Protein AF-A0A453BYU6-F1 (afdb_monomer_lite)

pLDDT: mean 70.43, std 19.19, range [33.09, 92.88]

Organism: Aegilops tauschii subsp. strangulata (NCBI:txid200361)

Secondary structure (DSSP, 8-state):
---------------------------HHHHHHHHHHTHHHHHHHHS-S--EEEEE-SSSEEEEEETT--EEEEE-------

Foldseek 3Di:
DDDDDDDDDDPPPPDDDDDDQDDDPQDPVNVVVVCVVCVVVVCCVVPPPKDWDWADPDDFWIWIAMPVGDIDIDGDDDPPDD

Sequence (82 aa):
MKACNFLTACGVLFQRVGIKLESSTITPDQLMNIFQKNYDMLLAIFNPEGWLEITYVDESLRIGRDDKANIFVLEKTESSQV

InterPro domains:
  IPR006843 Plastid lipid-associated protein/fibrillin conserved domain [PF04755] (47-74)
  IPR039633 Plastid-lipid-associated protein [PTHR31906] (19-77)

Structure (mmCIF, N/CA/C/O backbone):
data_AF-A0A453BYU6-F1
#
_entry.id   AF-A0A453BYU6-F1
#
loop_
_atom_site.group_PDB
_atom_site.id
_atom_site.type_symbol
_atom_site.label_atom_id
_atom_site.label_alt_id
_atom_site.label_comp_id
_atom_site.label_asym_id
_atom_site.label_entity_id
_atom_site.label_seq_id
_atom_site.pdbx_PDB_ins_code
_atom_site.Cartn_x
_atom_site.Cartn_y
_atom_site.Cartn_z
_atom_site.occupancy
_atom_site.B_iso_or_equiv
_atom_site.auth_seq_id
_atom_site.auth_comp_id
_atom_site.auth_asym_id
_atom_site.auth_atom_id
_atom_site.pdbx_PDB_model_num
ATOM 1 N N . MET A 1 1 ? 44.501 -20.412 13.980 1.00 35.38 1 MET A N 1
ATOM 2 C CA . MET A 1 1 ? 44.302 -19.120 13.284 1.00 35.38 1 MET A CA 1
ATOM 3 C C . MET A 1 1 ? 42.827 -19.057 12.891 1.00 35.38 1 MET A C 1
ATOM 5 O O . MET A 1 1 ? 42.436 -19.813 12.024 1.00 35.38 1 MET A O 1
ATOM 9 N N . LYS A 1 2 ? 41.914 -18.566 13.740 1.00 36.97 2 LYS A N 1
ATOM 10 C CA . LYS A 1 2 ? 41.423 -17.174 13.845 1.00 36.97 2 LYS A CA 1
ATOM 11 C C . LYS A 1 2 ? 41.189 -16.475 12.496 1.00 36.97 2 LYS A C 1
ATOM 13 O O . LYS A 1 2 ? 42.125 -15.931 11.928 1.00 36.97 2 LYS A O 1
ATOM 18 N N . ALA A 1 3 ? 39.918 -16.400 12.110 1.00 33.59 3 ALA A N 1
ATOM 19 C CA . ALA A 1 3 ? 39.278 -15.174 11.646 1.00 33.59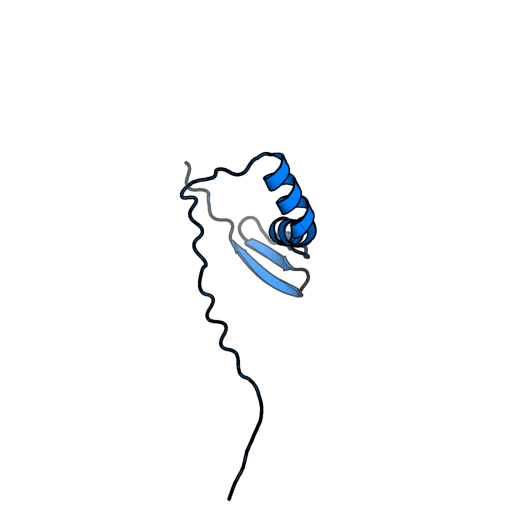 3 ALA A CA 1
ATOM 20 C C . ALA A 1 3 ? 37.889 -15.113 12.305 1.00 33.59 3 ALA A C 1
ATOM 22 O O . ALA A 1 3 ? 37.190 -16.120 12.387 1.00 33.59 3 ALA A O 1
ATOM 23 N N . CYS A 1 4 ? 37.555 -13.955 12.861 1.00 33.09 4 CYS A N 1
ATOM 24 C CA . CYS A 1 4 ? 36.330 -13.663 13.595 1.00 33.09 4 CYS A CA 1
ATOM 25 C C . CYS A 1 4 ? 35.621 -12.505 12.873 1.00 33.09 4 CYS A C 1
ATOM 27 O O . CYS A 1 4 ? 36.314 -11.593 12.427 1.00 33.09 4 CYS A O 1
ATOM 29 N N . ASN A 1 5 ? 34.281 -12.513 12.910 1.00 44.31 5 ASN A N 1
ATOM 30 C CA . ASN A 1 5 ? 33.365 -11.357 12.954 1.00 44.31 5 ASN A CA 1
ATOM 31 C C . ASN A 1 5 ? 32.911 -10.597 11.681 1.00 44.31 5 ASN A C 1
ATOM 33 O O . ASN A 1 5 ? 33.700 -9.926 11.029 1.00 44.31 5 ASN A O 1
ATOM 37 N N . PHE A 1 6 ? 31.576 -10.605 11.474 1.00 33.19 6 PHE A N 1
ATOM 38 C CA . PHE A 1 6 ? 30.596 -9.490 11.619 1.00 33.19 6 PHE A CA 1
ATOM 39 C C . PHE A 1 6 ? 29.559 -9.376 10.469 1.00 33.19 6 PHE A C 1
ATOM 41 O O . PHE A 1 6 ? 29.907 -9.006 9.359 1.00 33.19 6 PHE A O 1
ATOM 48 N N . LEU A 1 7 ? 28.277 -9.613 10.816 1.00 34.22 7 LEU A N 1
ATOM 49 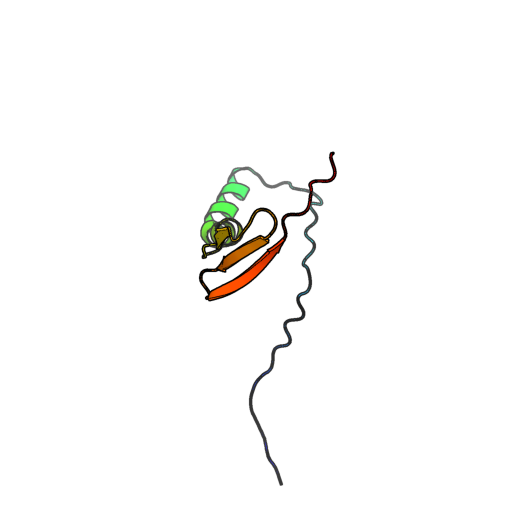C CA . LEU A 1 7 ? 27.024 -9.136 10.179 1.00 34.22 7 LEU A CA 1
ATOM 50 C C . LEU A 1 7 ? 26.781 -9.561 8.711 1.00 34.22 7 LEU A C 1
ATOM 52 O O . LEU A 1 7 ? 27.429 -9.124 7.776 1.00 34.22 7 LEU A O 1
ATOM 56 N N . THR A 1 8 ? 25.773 -10.383 8.420 1.00 41.47 8 THR A N 1
ATOM 57 C CA . THR A 1 8 ? 24.388 -9.894 8.354 1.00 41.47 8 THR A CA 1
ATOM 58 C C . THR A 1 8 ? 23.436 -10.979 8.855 1.00 41.47 8 THR A C 1
ATOM 60 O O . THR A 1 8 ? 23.038 -11.890 8.134 1.00 41.47 8 THR A O 1
ATOM 63 N N . ALA A 1 9 ? 23.107 -10.883 10.1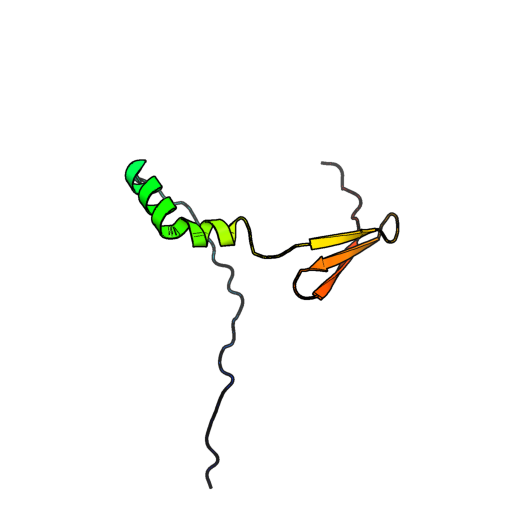40 1.00 38.44 9 ALA A N 1
ATOM 64 C CA . ALA A 1 9 ? 21.983 -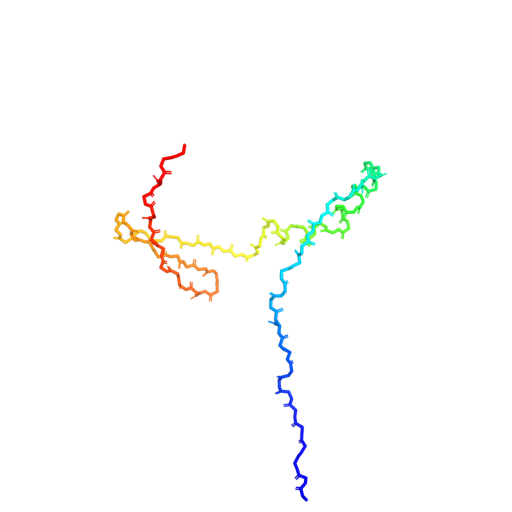11.568 10.748 1.00 38.44 9 ALA A CA 1
ATOM 65 C C . ALA A 1 9 ? 20.721 -10.735 10.499 1.00 38.44 9 ALA A C 1
ATOM 67 O O . ALA A 1 9 ? 20.697 -9.568 10.871 1.00 38.44 9 ALA A O 1
ATOM 68 N N . CYS A 1 10 ? 19.704 -11.328 9.876 1.00 33.12 10 CYS A N 1
ATOM 69 C CA . CYS A 1 10 ? 18.313 -11.335 10.345 1.00 33.12 10 CYS A CA 1
ATOM 70 C C . CYS A 1 10 ? 17.450 -11.937 9.228 1.00 33.12 10 CYS A C 1
ATOM 72 O O . CYS A 1 10 ? 17.055 -11.257 8.283 1.00 33.12 10 CYS A O 1
ATOM 74 N N . GLY A 1 11 ? 17.194 -13.242 9.313 1.00 37.25 11 GLY A N 1
ATOM 75 C CA . GLY A 1 11 ? 16.184 -13.886 8.486 1.00 37.25 11 GLY A CA 1
ATOM 76 C C . GLY A 1 11 ? 14.802 -13.415 8.924 1.00 37.25 11 GLY A C 1
ATOM 77 O O . GLY A 1 11 ? 14.251 -13.943 9.886 1.00 37.25 11 GLY A O 1
ATOM 78 N N . VAL A 1 12 ? 14.231 -12.438 8.221 1.00 44.12 12 VAL A N 1
ATOM 79 C CA . VAL A 1 12 ? 12.802 -12.135 8.340 1.00 44.12 12 VAL A CA 1
ATOM 80 C C . VAL A 1 12 ? 12.057 -13.156 7.486 1.00 44.12 12 VAL A C 1
ATOM 82 O O . VAL A 1 12 ? 11.783 -12.951 6.307 1.00 44.12 12 VAL A O 1
ATOM 85 N N . LEU A 1 13 ? 11.765 -14.309 8.085 1.00 41.41 13 LEU A N 1
ATOM 86 C CA . LEU A 1 13 ? 10.686 -15.165 7.610 1.00 41.41 13 LEU A CA 1
ATOM 87 C C . LEU A 1 13 ? 9.399 -14.346 7.763 1.00 41.41 13 LEU A C 1
ATOM 89 O O . LEU A 1 13 ? 9.030 -14.004 8.884 1.00 41.41 13 LEU A O 1
ATOM 93 N N . PHE A 1 14 ? 8.741 -13.997 6.655 1.00 40.06 14 PHE A N 1
ATOM 94 C CA . PHE A 1 14 ? 7.434 -13.336 6.656 1.00 40.06 14 PHE A CA 1
ATOM 95 C C . PHE A 1 14 ? 6.384 -14.262 7.301 1.00 40.06 14 PHE A C 1
ATOM 97 O O . PHE A 1 14 ? 5.645 -14.966 6.614 1.00 40.06 14 PHE A O 1
ATOM 104 N N . GLN A 1 15 ? 6.324 -14.309 8.633 1.00 51.44 15 GLN A N 1
ATOM 105 C CA . GLN A 1 15 ? 5.235 -14.967 9.345 1.00 51.44 15 GLN A CA 1
ATOM 106 C C . GLN A 1 15 ? 3.994 -14.081 9.246 1.00 51.44 15 GLN A C 1
ATOM 108 O O . GLN A 1 15 ? 3.974 -12.956 9.742 1.00 51.44 15 GLN A O 1
ATOM 113 N N . ARG A 1 16 ? 2.946 -14.589 8.588 1.00 45.50 16 ARG A N 1
ATOM 114 C CA . ARG A 1 16 ? 1.629 -13.944 8.596 1.00 45.50 16 ARG A CA 1
ATOM 115 C C . ARG A 1 16 ? 1.082 -13.978 10.022 1.00 45.50 16 ARG A C 1
ATOM 117 O O . ARG A 1 16 ? 0.772 -15.049 10.537 1.00 45.50 16 ARG A O 1
ATOM 124 N N . VAL A 1 17 ? 0.955 -12.812 10.647 1.00 46.72 17 VAL A N 1
ATOM 125 C CA . VAL A 1 17 ? 0.296 -12.667 11.950 1.00 46.72 17 VAL A CA 1
ATOM 126 C C . VAL A 1 17 ? -1.213 -12.787 11.736 1.00 46.72 17 VAL A C 1
ATOM 128 O O . VAL A 1 17 ? -1.815 -11.965 11.050 1.00 46.72 17 VAL A O 1
ATOM 131 N N . GLY A 1 18 ? -1.827 -13.833 12.288 1.00 41.31 18 GLY A N 1
ATOM 132 C CA . GLY A 1 18 ? -3.282 -13.979 12.313 1.00 41.31 18 GLY A CA 1
ATOM 133 C C . GLY A 1 18 ? -3.874 -13.226 13.502 1.00 41.31 18 GLY A C 1
ATOM 134 O O . GLY A 1 18 ? -3.472 -13.472 14.636 1.00 41.31 18 GLY A O 1
ATOM 135 N N . ILE A 1 19 ? -4.837 -12.336 13.258 1.00 59.81 19 ILE A N 1
ATOM 136 C CA . ILE A 1 19 ? -5.566 -11.604 14.304 1.00 59.81 19 ILE A CA 1
ATOM 137 C C . ILE A 1 19 ? -6.989 -12.172 14.377 1.00 59.81 19 ILE A C 1
ATOM 139 O O . ILE A 1 19 ? -7.680 -12.234 13.361 1.00 59.81 19 ILE A O 1
ATOM 143 N N . LYS A 1 20 ? -7.423 -12.601 15.570 1.00 57.66 20 LYS A N 1
ATOM 144 C CA . LYS A 1 20 ? -8.795 -13.056 15.854 1.00 57.66 20 LYS A CA 1
ATOM 145 C C . LYS A 1 20 ? -9.389 -12.230 16.994 1.00 57.66 20 LYS A C 1
ATOM 147 O O . LYS A 1 20 ? -8.711 -11.980 17.987 1.00 57.66 20 LYS A O 1
ATOM 152 N N . LEU A 1 21 ? -10.641 -11.802 16.837 1.00 55.22 21 LEU A N 1
ATOM 153 C CA . LEU A 1 21 ? -11.395 -11.091 17.869 1.00 55.22 21 LEU A CA 1
ATOM 154 C C . LEU A 1 21 ? -12.173 -12.111 18.707 1.00 55.22 21 LEU A C 1
ATOM 156 O O . LEU A 1 21 ? -13.127 -12.697 18.208 1.00 55.22 21 LEU A O 1
ATOM 160 N N . GLU A 1 22 ? -11.773 -12.306 19.962 1.00 77.44 22 GLU A N 1
ATOM 161 C CA . GLU A 1 22 ? -12.448 -13.237 20.882 1.00 77.44 22 GLU A CA 1
ATOM 162 C C . GLU A 1 22 ? -13.598 -12.544 21.636 1.00 77.44 22 GLU A C 1
ATOM 164 O O . GLU A 1 22 ? -14.749 -12.966 21.582 1.00 77.44 22 GLU A O 1
ATOM 169 N N . SER A 1 23 ? -13.309 -11.427 22.308 1.00 70.94 23 SER A N 1
ATOM 170 C CA . SER A 1 23 ? -14.296 -10.607 23.024 1.00 70.94 23 SER A CA 1
ATOM 171 C C . SER A 1 23 ? -13.742 -9.202 23.260 1.00 70.94 23 SER A C 1
ATOM 173 O O . SER A 1 23 ? -12.532 -9.053 23.429 1.00 70.94 23 SER A O 1
ATOM 175 N N . SER A 1 24 ? -14.599 -8.180 23.316 1.00 66.31 24 SER A N 1
ATOM 176 C CA . SER A 1 24 ? -14.190 -6.804 23.626 1.00 66.31 24 SER A CA 1
ATOM 177 C C . SER A 1 24 ? -15.108 -6.190 24.681 1.00 66.31 24 SER A C 1
ATOM 179 O O . SER A 1 24 ? -16.307 -6.056 24.456 1.00 66.31 24 SER A O 1
ATOM 181 N N . THR A 1 25 ? -14.531 -5.800 25.819 1.00 80.44 25 THR A N 1
ATOM 182 C CA . THR A 1 25 ? -15.203 -5.049 26.903 1.00 80.44 25 THR A CA 1
ATOM 183 C C . THR A 1 25 ? -14.748 -3.587 26.925 1.00 80.44 25 THR A C 1
ATOM 185 O O . THR A 1 25 ? -14.912 -2.884 27.920 1.00 80.44 25 THR A O 1
ATOM 188 N N . ILE A 1 26 ? -14.096 -3.136 25.851 1.00 80.25 26 ILE A N 1
ATOM 189 C CA . ILE A 1 26 ? -13.487 -1.812 25.794 1.00 80.25 26 ILE A CA 1
ATOM 190 C C . ILE A 1 26 ? -14.590 -0.747 25.814 1.00 80.25 26 ILE A C 1
ATOM 192 O O . ILE A 1 26 ? -15.539 -0.796 25.028 1.00 80.25 26 ILE A O 1
ATOM 196 N N . THR A 1 27 ? -14.475 0.218 26.723 1.00 82.25 27 THR A N 1
ATOM 197 C CA . THR A 1 27 ? -15.398 1.355 26.755 1.00 82.25 27 THR A CA 1
ATOM 198 C C . THR A 1 27 ? -15.004 2.388 25.694 1.00 82.25 27 THR A C 1
ATOM 200 O O . THR A 1 27 ? -13.827 2.458 25.320 1.00 82.25 27 THR A O 1
ATOM 203 N N . PRO A 1 28 ? -15.944 3.217 25.201 1.00 80.81 28 PRO A N 1
ATOM 204 C CA . PRO A 1 28 ? -15.650 4.213 24.167 1.00 80.81 28 PRO A CA 1
ATOM 205 C C . PRO A 1 28 ? -14.466 5.134 24.506 1.00 80.81 28 PRO A C 1
ATOM 207 O O . PRO A 1 28 ? -13.637 5.406 23.641 1.00 80.81 28 PRO A O 1
ATOM 210 N N . ASP A 1 29 ? -14.319 5.535 25.771 1.00 81.81 29 ASP A N 1
ATOM 211 C CA . ASP A 1 29 ? -13.210 6.391 26.216 1.00 81.81 29 ASP A CA 1
ATOM 212 C C . ASP A 1 29 ? -11.857 5.666 26.187 1.00 81.81 29 ASP A 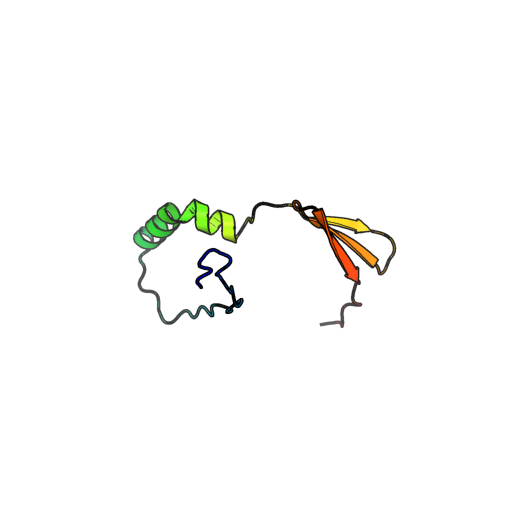C 1
ATOM 214 O O . ASP A 1 29 ? -10.829 6.237 25.816 1.00 81.81 29 ASP A O 1
ATOM 218 N N . GLN A 1 30 ? -11.839 4.378 26.546 1.00 78.75 30 GLN A N 1
ATOM 219 C CA . GLN A 1 30 ? -10.637 3.548 26.454 1.00 78.75 30 GLN A CA 1
ATOM 220 C C . GLN A 1 30 ? -10.250 3.289 24.997 1.00 78.75 30 GLN A C 1
ATOM 222 O O . GLN A 1 30 ? -9.066 3.343 24.665 1.00 78.75 30 GLN A O 1
ATOM 227 N N . LEU A 1 31 ? -11.238 3.074 24.125 1.00 78.38 31 LEU A N 1
ATOM 228 C CA . LEU A 1 31 ? -11.025 2.943 22.689 1.00 78.38 31 LEU A CA 1
ATOM 229 C C . LEU A 1 31 ? -10.417 4.222 22.108 1.00 78.38 31 LEU A C 1
ATOM 231 O O . LEU A 1 31 ? -9.393 4.160 21.432 1.00 78.38 31 LEU A O 1
ATOM 235 N N . MET A 1 32 ? -11.004 5.379 22.422 1.00 79.38 32 MET A N 1
ATOM 236 C CA . MET A 1 32 ? -10.522 6.678 21.952 1.00 79.38 32 MET A CA 1
ATOM 237 C C . MET A 1 32 ? -9.087 6.947 22.421 1.00 79.38 32 MET A C 1
ATOM 239 O O . MET A 1 32 ? -8.247 7.366 21.629 1.00 79.38 32 MET A O 1
ATOM 243 N N . ASN A 1 33 ? -8.764 6.617 23.673 1.00 81.75 33 ASN A N 1
ATOM 244 C CA . ASN A 1 33 ? -7.400 6.729 24.188 1.00 81.75 33 ASN A CA 1
ATOM 245 C C . ASN A 1 33 ? -6.402 5.822 23.450 1.00 81.75 33 ASN A C 1
ATOM 247 O O . ASN A 1 33 ? -5.252 6.213 23.256 1.00 81.75 33 ASN A O 1
ATOM 251 N N . ILE A 1 34 ? -6.805 4.620 23.035 1.00 81.56 34 ILE A N 1
ATOM 252 C CA . ILE A 1 34 ? -5.948 3.719 22.249 1.00 81.56 34 ILE A CA 1
ATOM 253 C C . ILE A 1 34 ? -5.763 4.259 20.831 1.00 81.56 34 ILE A C 1
ATOM 255 O O . ILE A 1 34 ? -4.636 4.251 20.336 1.00 81.56 34 ILE A O 1
ATOM 259 N N . PHE A 1 35 ? -6.825 4.772 20.207 1.00 78.94 35 PHE A N 1
ATOM 260 C CA . PHE A 1 35 ? -6.735 5.424 18.901 1.00 78.94 35 PHE A CA 1
ATOM 261 C C . PHE A 1 35 ? -5.790 6.619 18.935 1.00 78.94 35 PHE A C 1
ATOM 263 O O . PHE A 1 35 ? -4.907 6.698 18.093 1.00 78.94 35 PHE A O 1
ATOM 270 N N . GLN A 1 36 ? -5.916 7.502 19.927 1.00 81.44 36 GLN A N 1
ATOM 271 C CA . GLN A 1 36 ? -5.036 8.664 20.063 1.00 81.44 36 GLN A CA 1
ATOM 272 C C . GLN A 1 36 ? -3.576 8.256 20.291 1.00 81.44 36 GLN A C 1
ATOM 274 O O . GLN A 1 36 ? -2.678 8.809 19.665 1.00 81.44 36 GLN A O 1
ATOM 279 N N . LYS A 1 37 ? -3.325 7.259 21.150 1.00 86.50 37 LYS A N 1
ATOM 280 C CA . LYS A 1 37 ? -1.961 6.795 21.458 1.00 86.50 37 LYS A CA 1
ATOM 281 C C . LYS A 1 37 ? -1.270 6.083 20.299 1.00 86.50 37 LYS A C 1
ATOM 283 O O . LYS A 1 37 ? -0.047 6.095 20.243 1.00 86.50 37 LYS A O 1
ATOM 288 N N . ASN A 1 38 ? -2.032 5.440 19.419 1.00 83.00 38 ASN A N 1
ATOM 289 C CA . ASN A 1 38 ? -1.499 4.652 18.306 1.00 83.00 38 ASN A CA 1
ATOM 290 C C . ASN A 1 38 ? -1.861 5.264 16.948 1.00 83.00 38 ASN A C 1
ATOM 292 O O . ASN A 1 38 ? -1.816 4.565 15.938 1.00 83.00 38 ASN A O 1
ATOM 296 N N . TYR A 1 39 ? -2.237 6.544 16.923 1.00 78.75 39 TYR A N 1
ATOM 297 C CA . TYR A 1 39 ? -2.798 7.189 15.741 1.00 78.75 39 TYR A CA 1
ATOM 298 C C . TYR A 1 39 ? -1.845 7.115 14.551 1.00 78.75 39 TYR A C 1
ATOM 300 O O . TYR A 1 39 ? -2.244 6.645 13.495 1.00 78.75 39 TYR A O 1
ATOM 308 N N . ASP A 1 40 ? -0.573 7.463 14.748 1.00 73.94 40 ASP A N 1
ATOM 309 C CA . ASP A 1 40 ? 0.434 7.451 13.681 1.00 73.94 40 ASP A CA 1
ATOM 310 C C . ASP A 1 40 ? 0.695 6.037 13.147 1.00 73.94 40 ASP A C 1
ATOM 312 O O . ASP A 1 40 ? 0.846 5.840 11.945 1.00 73.94 40 ASP A O 1
ATOM 316 N N . MET A 1 41 ? 0.682 5.028 14.025 1.00 77.12 41 MET A N 1
ATOM 317 C CA . MET A 1 41 ? 0.839 3.626 13.627 1.00 77.12 41 MET A CA 1
ATOM 318 C C . MET A 1 41 ? -0.369 3.137 12.822 1.00 77.12 41 MET A C 1
ATOM 320 O O . MET A 1 41 ? -0.202 2.498 11.788 1.00 77.12 41 MET A O 1
ATOM 324 N N . LEU A 1 42 ? -1.587 3.440 13.278 1.00 77.50 42 LEU A N 1
ATOM 325 C CA . LEU A 1 42 ? -2.815 3.089 12.565 1.00 77.50 42 LEU A CA 1
ATOM 326 C C . LEU A 1 42 ? -2.892 3.828 11.228 1.00 77.50 42 LEU A C 1
ATOM 328 O O . LEU A 1 42 ? -3.218 3.218 10.213 1.00 77.50 42 LEU A O 1
ATOM 332 N N . LEU A 1 43 ? -2.535 5.110 11.206 1.00 72.81 43 LEU A N 1
ATOM 333 C CA . LEU A 1 43 ? -2.490 5.911 9.994 1.00 72.81 43 LEU A CA 1
ATOM 334 C C . LEU A 1 43 ? -1.461 5.353 9.010 1.00 72.81 43 LEU A C 1
ATOM 336 O O . LEU A 1 43 ? -1.792 5.214 7.846 1.00 72.81 43 LEU A O 1
ATOM 340 N N . ALA A 1 44 ? -0.279 4.935 9.462 1.00 68.25 44 ALA A N 1
ATOM 341 C CA . ALA A 1 44 ? 0.714 4.285 8.606 1.00 68.25 44 ALA A CA 1
ATOM 342 C C . ALA A 1 44 ? 0.264 2.905 8.086 1.00 68.25 44 ALA A C 1
ATOM 344 O O . ALA A 1 44 ? 0.659 2.502 6.995 1.00 68.25 44 ALA A O 1
ATOM 345 N N . ILE A 1 45 ? -0.569 2.170 8.836 1.00 71.50 45 ILE A N 1
ATOM 346 C CA . ILE A 1 45 ? -1.156 0.897 8.379 1.00 71.50 45 ILE A CA 1
ATOM 347 C C . ILE A 1 45 ? -2.222 1.137 7.302 1.00 71.50 45 ILE A C 1
ATOM 349 O O . ILE A 1 45 ? -2.258 0.419 6.305 1.00 71.50 45 ILE A O 1
ATOM 353 N N . PHE A 1 46 ? -3.109 2.114 7.508 1.00 68.62 46 PHE A N 1
ATOM 354 C CA . PHE A 1 46 ? -4.234 2.387 6.604 1.00 68.62 46 PHE A CA 1
ATOM 355 C C . PHE A 1 46 ? -3.875 3.305 5.433 1.00 68.62 46 PHE A C 1
ATOM 357 O O . PHE A 1 46 ? -4.540 3.275 4.401 1.00 68.62 46 PHE A O 1
ATOM 364 N N . ASN A 1 47 ? -2.830 4.104 5.595 1.00 68.00 47 ASN A N 1
ATOM 365 C CA . ASN A 1 47 ? -2.271 5.013 4.611 1.00 68.00 47 ASN A CA 1
ATOM 366 C C . ASN A 1 47 ? -0.748 4.812 4.585 1.00 68.00 47 ASN A C 1
ATOM 368 O O . ASN A 1 47 ? -0.006 5.657 5.096 1.00 68.00 47 ASN A O 1
ATOM 372 N N . PRO A 1 48 ? -0.277 3.664 4.068 1.00 69.31 48 PRO A N 1
ATOM 373 C CA . PRO A 1 48 ? 1.150 3.433 3.934 1.00 69.31 48 PRO A CA 1
ATOM 374 C C . PRO A 1 48 ? 1.759 4.534 3.067 1.00 69.31 48 PRO A C 1
ATOM 376 O O . PRO A 1 48 ? 1.195 4.906 2.038 1.00 69.31 48 PRO A O 1
ATOM 379 N N . GLU A 1 49 ? 2.904 5.064 3.495 1.00 68.94 49 GLU A N 1
ATOM 380 C CA . GLU A 1 49 ? 3.668 6.007 2.683 1.00 68.94 49 GLU A CA 1
ATOM 381 C C . GLU A 1 49 ? 3.990 5.362 1.332 1.00 68.94 49 GLU A C 1
ATOM 383 O O . GLU A 1 49 ? 4.544 4.261 1.277 1.00 68.94 49 GLU A O 1
ATOM 388 N N . GLY A 1 50 ? 3.609 6.049 0.258 1.00 73.69 50 GLY A N 1
ATOM 389 C CA . GLY A 1 50 ? 3.877 5.624 -1.106 1.00 73.69 50 GLY A CA 1
ATOM 390 C C . GLY A 1 50 ? 2.746 5.972 -2.062 1.00 73.69 50 GLY A C 1
ATOM 391 O O . GLY A 1 50 ? 1.648 6.366 -1.672 1.00 73.69 50 GLY A O 1
ATOM 392 N N . TRP A 1 51 ? 3.030 5.849 -3.349 1.00 80.75 51 TRP A N 1
ATOM 393 C CA . TRP A 1 51 ? 2.054 6.002 -4.421 1.00 80.75 51 TRP A CA 1
ATOM 394 C C . TRP A 1 51 ? 2.235 4.854 -5.401 1.00 80.75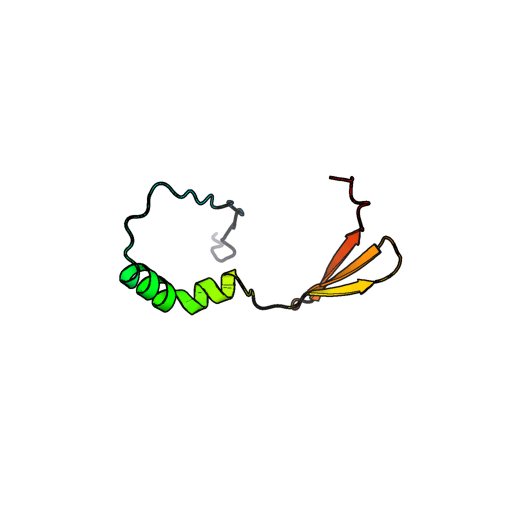 51 TRP A C 1
ATOM 396 O O . TRP A 1 51 ? 3.338 4.340 -5.559 1.00 80.75 51 TRP A O 1
ATOM 406 N N . LEU A 1 52 ? 1.147 4.454 -6.052 1.00 83.25 52 LEU A N 1
ATOM 407 C CA . LEU A 1 52 ? 1.179 3.509 -7.160 1.00 83.25 52 LEU A CA 1
ATOM 408 C C . LEU A 1 52 ? 0.675 4.229 -8.406 1.00 83.25 52 LEU A C 1
ATOM 410 O O . LEU A 1 52 ? -0.496 4.595 -8.491 1.00 83.25 52 LEU A O 1
ATOM 414 N N . GLU A 1 53 ? 1.560 4.428 -9.373 1.00 86.50 53 GLU A N 1
ATOM 415 C CA . GLU A 1 53 ? 1.204 4.927 -10.697 1.00 86.50 53 GLU A CA 1
ATOM 416 C C . GLU A 1 53 ? 0.951 3.739 -11.618 1.00 86.50 53 GLU A C 1
ATOM 418 O O . GLU A 1 53 ? 1.741 2.795 -11.660 1.00 86.50 53 GLU A O 1
ATOM 423 N N . ILE A 1 54 ? -0.154 3.778 -12.359 1.00 91.62 54 ILE A N 1
ATOM 424 C CA . ILE A 1 54 ? -0.524 2.726 -13.303 1.00 91.62 54 ILE A CA 1
ATOM 425 C C . ILE A 1 54 ? -0.528 3.322 -14.705 1.00 91.62 54 ILE A C 1
ATOM 427 O O . ILE A 1 54 ? -1.350 4.181 -15.021 1.00 91.62 54 ILE A O 1
ATOM 431 N N . THR A 1 55 ? 0.368 2.828 -15.556 1.00 92.88 55 THR A N 1
ATOM 432 C CA . THR A 1 55 ? 0.400 3.148 -16.984 1.00 92.88 55 THR A CA 1
ATOM 433 C C . THR A 1 55 ? -0.302 2.050 -17.771 1.00 92.88 55 THR A C 1
ATOM 435 O O . THR A 1 55 ? 0.026 0.869 -17.644 1.00 92.88 55 THR A O 1
ATOM 438 N N . TYR A 1 56 ? -1.268 2.440 -18.597 1.00 92.69 56 TYR A N 1
ATOM 439 C CA . TYR A 1 56 ? -1.972 1.538 -19.503 1.00 92.69 56 TYR A CA 1
ATOM 440 C C . TYR A 1 56 ? -1.150 1.396 -20.780 1.00 92.69 56 TYR A C 1
ATOM 442 O O . TYR A 1 56 ? -0.896 2.391 -21.456 1.00 92.69 56 TYR A O 1
ATOM 450 N N . VAL A 1 57 ? -0.703 0.177 -21.072 1.00 92.38 57 VAL A N 1
ATOM 451 C CA . VAL A 1 57 ? 0.074 -0.113 -22.285 1.00 92.38 57 VAL A CA 1
ATOM 452 C C . VAL A 1 57 ? -0.863 -0.579 -23.392 1.00 92.38 57 VAL A C 1
ATOM 454 O O . VAL A 1 57 ? -0.760 -0.106 -24.521 1.00 92.38 57 VAL A O 1
ATOM 457 N N . ASP A 1 58 ? -1.811 -1.450 -23.046 1.00 90.38 58 ASP A N 1
ATOM 458 C CA . ASP A 1 58 ? -2.880 -1.919 -23.923 1.00 90.38 58 ASP A CA 1
ATOM 459 C C . ASP A 1 58 ? -4.152 -2.267 -23.106 1.00 90.38 58 ASP A C 1
ATOM 461 O O . ASP A 1 58 ? -4.329 -1.819 -21.967 1.00 90.38 58 ASP A O 1
ATOM 465 N N . GLU A 1 59 ? -5.083 -3.020 -23.703 1.00 86.00 59 GLU A N 1
ATOM 466 C CA . GLU A 1 59 ? -6.361 -3.396 -23.083 1.00 86.00 59 GLU A CA 1
ATOM 467 C C . GLU A 1 59 ? -6.234 -4.458 -21.973 1.00 86.00 59 GLU A C 1
ATOM 469 O O . GLU A 1 59 ? -7.071 -4.490 -21.056 1.00 86.00 59 GLU A O 1
ATOM 474 N N . SER A 1 60 ? -5.201 -5.305 -22.024 1.00 87.38 60 SER A N 1
ATOM 475 C CA . SER A 1 60 ? -4.988 -6.440 -21.117 1.00 87.38 60 SER A CA 1
ATOM 476 C C . SER A 1 60 ? -3.799 -6.253 -20.170 1.00 87.38 60 SER A C 1
ATOM 478 O O . SER A 1 60 ? -3.769 -6.878 -19.113 1.00 87.38 60 SER A O 1
ATOM 480 N N . LEU A 1 61 ? -2.860 -5.363 -20.479 1.00 89.62 61 LEU A N 1
ATOM 481 C CA . LEU A 1 61 ? -1.597 -5.169 -19.783 1.00 89.62 61 LEU A CA 1
ATOM 482 C C . LEU A 1 61 ? -1.435 -3.736 -19.284 1.00 89.62 61 LEU A C 1
ATOM 484 O O . LEU A 1 61 ? -1.668 -2.734 -19.970 1.00 89.62 61 LEU A O 1
ATOM 488 N N . ARG A 1 62 ? -0.974 -3.645 -18.039 1.00 92.69 62 ARG A N 1
ATOM 489 C CA . ARG A 1 62 ? -0.676 -2.391 -17.354 1.00 92.69 62 ARG A CA 1
ATOM 490 C C . ARG A 1 62 ? 0.653 -2.517 -16.632 1.00 92.69 62 ARG A C 1
ATOM 492 O O . ARG A 1 62 ? 1.039 -3.600 -16.196 1.00 92.69 62 ARG A O 1
ATOM 499 N N . ILE A 1 63 ? 1.338 -1.396 -16.478 1.00 92.88 63 ILE A N 1
ATOM 500 C CA . ILE A 1 63 ? 2.589 -1.318 -15.730 1.00 92.88 63 ILE A CA 1
ATOM 501 C C . ILE A 1 63 ? 2.332 -0.488 -14.478 1.00 92.88 63 ILE A C 1
ATOM 503 O O . ILE A 1 63 ? 1.921 0.666 -14.573 1.00 92.88 63 ILE A O 1
ATOM 507 N N . GLY A 1 64 ? 2.549 -1.095 -13.315 1.00 91.88 64 GLY A N 1
ATOM 508 C CA . GLY A 1 64 ? 2.518 -0.425 -12.021 1.00 91.88 64 GLY A CA 1
ATOM 509 C C . GLY A 1 64 ? 3.919 0.015 -11.607 1.00 91.88 64 GLY A C 1
ATOM 510 O O . GLY A 1 64 ? 4.866 -0.760 -11.741 1.00 91.88 64 GLY A O 1
ATOM 511 N N . ARG A 1 65 ? 4.052 1.229 -11.076 1.00 91.75 65 ARG A N 1
ATOM 512 C CA . ARG A 1 65 ? 5.288 1.736 -10.474 1.00 91.75 65 ARG A CA 1
ATOM 513 C C . ARG A 1 65 ? 5.006 2.291 -9.089 1.00 91.75 65 ARG A C 1
ATOM 515 O O . ARG A 1 65 ? 4.084 3.090 -8.939 1.00 91.75 65 ARG A O 1
ATOM 522 N N . ASP A 1 66 ? 5.808 1.886 -8.112 1.00 87.44 66 ASP A N 1
ATOM 523 C CA . ASP A 1 66 ? 5.727 2.431 -6.758 1.00 87.44 66 ASP A CA 1
ATOM 524 C C . ASP A 1 66 ? 6.717 3.588 -6.508 1.00 87.44 66 ASP A C 1
ATOM 526 O O . ASP A 1 66 ? 7.598 3.903 -7.319 1.00 87.44 66 ASP A O 1
ATOM 530 N N . ASP A 1 67 ? 6.589 4.208 -5.338 1.00 83.69 67 ASP A N 1
ATOM 531 C CA . ASP A 1 67 ? 7.449 5.272 -4.813 1.00 83.69 67 ASP A CA 1
ATOM 532 C C . ASP A 1 67 ? 8.912 4.841 -4.592 1.00 83.69 67 ASP A C 1
ATOM 534 O O . ASP A 1 67 ? 9.798 5.687 -4.467 1.00 83.69 67 ASP A O 1
ATOM 538 N N . LYS A 1 68 ? 9.186 3.531 -4.604 1.00 86.00 68 LYS A N 1
ATOM 539 C CA . LYS A 1 68 ? 10.516 2.923 -4.434 1.00 86.00 68 LYS A CA 1
ATOM 540 C C . LYS A 1 68 ? 11.134 2.479 -5.759 1.00 86.00 68 LYS A C 1
ATOM 542 O O . LYS A 1 68 ? 12.178 1.829 -5.758 1.00 86.00 68 LYS A O 1
ATOM 547 N N . ALA A 1 69 ? 10.520 2.868 -6.879 1.00 83.81 69 ALA A N 1
ATOM 548 C CA . ALA A 1 69 ? 10.927 2.523 -8.236 1.00 83.81 69 ALA A CA 1
ATOM 549 C C . ALA A 1 69 ? 10.889 1.016 -8.559 1.00 83.81 69 ALA A C 1
ATOM 551 O O . ALA A 1 69 ? 11.506 0.588 -9.538 1.00 83.81 69 ALA A O 1
ATOM 552 N N . ASN A 1 70 ? 10.133 0.220 -7.799 1.00 88.75 70 ASN A N 1
ATOM 553 C CA . ASN A 1 70 ? 9.784 -1.130 -8.220 1.00 88.75 70 ASN A CA 1
ATOM 554 C C . ASN A 1 70 ? 8.769 -1.059 -9.364 1.00 88.75 70 ASN A C 1
ATOM 556 O O . ASN A 1 70 ? 7.904 -0.180 -9.402 1.00 88.75 70 ASN A O 1
ATOM 560 N N . ILE A 1 71 ? 8.885 -2.004 -10.296 1.00 91.38 71 ILE A N 1
ATOM 561 C CA . ILE A 1 71 ? 8.029 -2.098 -11.478 1.00 91.38 71 ILE A CA 1
ATOM 562 C C . ILE A 1 71 ? 7.278 -3.427 -11.434 1.00 91.38 71 ILE A C 1
ATOM 564 O O . ILE A 1 71 ? 7.880 -4.487 -11.255 1.00 91.38 71 ILE A O 1
ATOM 568 N N . PHE A 1 72 ? 5.966 -3.363 -11.643 1.00 89.88 72 PHE A N 1
ATOM 569 C CA . PHE A 1 72 ? 5.060 -4.504 -11.677 1.00 89.88 72 PHE A CA 1
ATOM 570 C C . PHE A 1 72 ? 4.390 -4.590 -13.047 1.00 89.88 72 PHE A C 1
ATOM 572 O O . PHE A 1 72 ? 3.903 -3.587 -13.567 1.00 89.88 72 PHE A O 1
ATOM 579 N N . VAL A 1 73 ? 4.320 -5.794 -13.614 1.00 90.38 73 VAL A N 1
ATOM 580 C CA . VAL A 1 73 ? 3.467 -6.072 -14.775 1.00 90.38 73 VAL A CA 1
ATOM 581 C C . VAL A 1 73 ? 2.138 -6.597 -14.250 1.00 90.38 73 VAL A C 1
ATOM 583 O O . VAL A 1 73 ? 2.104 -7.555 -13.480 1.00 90.38 73 VAL A O 1
ATOM 586 N N . LEU A 1 74 ? 1.053 -5.935 -14.631 1.00 86.19 74 LEU A N 1
ATOM 587 C CA . LEU A 1 74 ? -0.302 -6.236 -14.199 1.00 86.19 74 LEU A CA 1
ATOM 588 C C . LEU A 1 74 ? -1.099 -6.710 -15.410 1.00 86.19 74 LEU A C 1
ATOM 590 O O . LEU A 1 74 ? -1.251 -5.976 -16.385 1.00 86.19 74 LEU A O 1
ATOM 594 N N . GLU A 1 75 ? -1.633 -7.919 -15.322 1.00 89.62 75 GLU A N 1
ATOM 595 C CA . GLU A 1 75 ? -2.569 -8.449 -16.304 1.00 89.62 75 GLU A CA 1
ATOM 596 C C . GLU A 1 75 ? -4.000 -8.214 -15.812 1.00 89.62 75 GLU A C 1
ATOM 598 O O . GLU A 1 75 ? -4.346 -8.500 -14.662 1.00 89.62 75 GLU A O 1
ATOM 603 N N . LYS A 1 76 ? -4.844 -7.661 -16.680 1.00 81.69 76 LYS A N 1
ATOM 604 C CA . LYS A 1 76 ? -6.279 -7.558 -16.448 1.00 81.69 76 LYS A CA 1
ATOM 605 C C . LYS A 1 76 ? -6.871 -8.952 -16.633 1.00 81.69 76 LYS A C 1
ATOM 607 O O . LYS A 1 76 ? -7.022 -9.416 -17.756 1.00 81.69 76 LYS A O 1
ATOM 612 N N . THR A 1 77 ? -7.247 -9.600 -15.538 1.00 79.44 77 THR A N 1
ATOM 613 C CA . THR A 1 77 ? -8.055 -10.814 -15.618 1.00 79.44 77 THR A CA 1
ATOM 614 C C . THR A 1 77 ? -9.478 -10.450 -16.040 1.00 79.44 77 THR A C 1
ATOM 616 O O . THR A 1 77 ? -10.083 -9.513 -15.512 1.00 79.44 77 THR A O 1
ATOM 619 N N . GLU A 1 78 ? -10.014 -11.179 -17.019 1.00 74.06 78 GLU A N 1
ATOM 620 C CA . GLU A 1 78 ? -11.446 -11.186 -17.314 1.00 74.06 78 GLU A CA 1
ATOM 621 C C . GLU A 1 78 ? -12.173 -11.525 -16.006 1.00 74.06 78 GLU A C 1
ATOM 623 O O . GLU A 1 78 ? -11.934 -12.578 -15.406 1.00 74.06 78 GLU A O 1
ATOM 628 N N . SER A 1 79 ? -13.012 -10.613 -15.509 1.00 59.16 79 SER A N 1
ATOM 629 C CA . SER A 1 79 ? -13.805 -10.879 -14.315 1.00 59.16 79 SER A CA 1
ATOM 630 C C . SER A 1 79 ? -14.687 -12.089 -14.600 1.00 59.16 79 SER A C 1
ATOM 632 O O . SER A 1 79 ? -15.627 -11.999 -15.393 1.00 59.16 79 SER A O 1
ATOM 634 N N . SER A 1 80 ? -14.399 -13.219 -13.955 1.00 58.94 80 SER A N 1
ATOM 635 C CA . SER A 1 80 ? -15.390 -14.281 -13.824 1.00 58.94 80 SER A CA 1
ATOM 636 C C . SER A 1 80 ? -16.592 -13.657 -13.126 1.00 58.94 80 SER A C 1
ATOM 638 O O . SER A 1 80 ? -16.462 -13.147 -12.015 1.00 58.94 80 SER A O 1
ATOM 640 N N . GLN A 1 81 ? -17.709 -13.595 -13.845 1.00 54.31 81 GLN A N 1
ATOM 641 C CA . GLN A 1 81 ? -18.966 -13.027 -13.378 1.00 54.31 81 GLN A CA 1
ATOM 642 C C . GLN A 1 81 ? -19.324 -13.643 -12.017 1.00 54.31 81 GLN A C 1
ATOM 644 O O . GLN A 1 81 ? -19.399 -14.868 -11.906 1.00 54.31 81 GLN A O 1
ATOM 649 N N . VAL A 1 82 ? -19.521 -12.799 -11.001 1.00 45.44 82 VAL A N 1
ATOM 650 C CA . VAL A 1 82 ? -20.163 -13.167 -9.729 1.00 45.44 82 VAL A CA 1
ATOM 651 C C . VAL A 1 82 ? -21.398 -12.305 -9.568 1.00 45.44 82 VAL A C 1
ATOM 653 O O . VAL A 1 82 ? -21.264 -11.076 -9.771 1.00 45.44 82 VAL A O 1
#

Radius of gyration: 22.06 Å; chains: 1; bounding box: 64×28×51 Å